Protein AF-A0A661GAA6-F1 (afdb_monomer)

Foldseek 3Di:
DPDDDDDDPVRVVVVVVDDPVRVVVVVVVVCVVPPPDDDDDDDDDDDDPVVVVVLQVVCVVVVHGSVVVVVVVVVCVVVVVDDPPPDDD

Structure (mmCIF, N/CA/C/O backbone):
data_AF-A0A661GAA6-F1
#
_entry.id   AF-A0A661GAA6-F1
#
loop_
_atom_site.group_PDB
_atom_site.id
_atom_site.type_symbol
_atom_site.label_atom_id
_atom_site.label_alt_id
_atom_site.label_comp_id
_atom_site.label_asym_id
_atom_site.label_entity_id
_atom_site.label_seq_id
_atom_site.pdbx_PDB_ins_code
_atom_site.Cartn_x
_atom_site.Cartn_y
_atom_site.Cartn_z
_atom_site.occupancy
_atom_site.B_iso_or_equiv
_atom_site.auth_seq_id
_atom_site.auth_comp_id
_atom_site.auth_asym_id
_atom_site.auth_atom_id
_atom_site.pdbx_PDB_model_num
ATOM 1 N N . MET A 1 1 ? -26.847 6.123 4.726 1.00 50.09 1 MET A N 1
ATOM 2 C CA . MET A 1 1 ? -27.064 5.368 5.981 1.00 50.09 1 MET A CA 1
ATOM 3 C C . MET A 1 1 ? -25.734 4.786 6.419 1.00 50.09 1 MET A C 1
ATOM 5 O O . MET A 1 1 ? -25.086 4.156 5.594 1.00 50.09 1 MET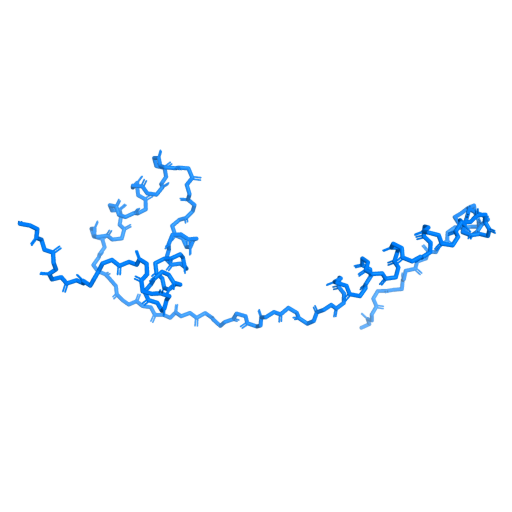 A O 1
ATOM 9 N N . LYS A 1 2 ? -25.294 5.032 7.659 1.00 53.09 2 LYS A N 1
ATOM 10 C CA . LYS A 1 2 ? -24.161 4.282 8.223 1.00 53.09 2 LYS A CA 1
ATOM 11 C C . LYS A 1 2 ? -24.648 2.846 8.473 1.00 53.09 2 LYS A C 1
ATOM 13 O O . LYS A 1 2 ? -25.771 2.711 8.960 1.00 53.09 2 LYS A O 1
ATOM 18 N N . PRO A 1 3 ? -23.887 1.804 8.106 1.00 73.81 3 PRO A N 1
ATOM 19 C CA . PRO A 1 3 ? -24.281 0.435 8.405 1.00 73.81 3 PRO A CA 1
ATOM 20 C C . PRO A 1 3 ? -24.445 0.288 9.920 1.00 73.81 3 PRO A C 1
ATOM 22 O O . PRO A 1 3 ? -23.565 0.682 10.686 1.00 73.81 3 PRO A O 1
ATOM 25 N N . VAL A 1 4 ? -25.604 -0.210 10.346 1.00 78.81 4 VAL A N 1
ATOM 26 C CA . VAL A 1 4 ? -25.864 -0.495 11.757 1.00 78.81 4 VAL A CA 1
ATOM 27 C C . VAL A 1 4 ? -25.172 -1.811 12.073 1.00 78.81 4 VAL A C 1
ATOM 29 O O . VAL A 1 4 ? -25.497 -2.840 11.486 1.00 78.81 4 VAL A O 1
ATOM 32 N N . GLN A 1 5 ? -24.189 -1.766 12.965 1.00 79.56 5 GLN A N 1
ATOM 33 C CA . GLN A 1 5 ? -23.525 -2.963 13.458 1.00 79.56 5 GLN A CA 1
ATOM 34 C C . GLN A 1 5 ? -24.410 -3.590 14.540 1.00 79.56 5 GLN A C 1
ATOM 36 O O . GLN A 1 5 ? -24.747 -2.934 15.524 1.00 79.56 5 GLN A O 1
ATOM 41 N N . THR A 1 6 ? -24.828 -4.838 14.338 1.00 84.75 6 THR A N 1
ATOM 42 C CA . THR A 1 6 ? -25.621 -5.598 15.311 1.00 84.75 6 THR A CA 1
ATOM 43 C C . THR A 1 6 ? -24.705 -6.511 16.113 1.00 84.75 6 THR A C 1
ATOM 45 O O . THR A 1 6 ? -23.896 -7.229 15.526 1.00 84.75 6 THR A O 1
ATOM 48 N N . PHE A 1 7 ? -24.859 -6.523 17.434 1.00 85.44 7 PHE A N 1
ATOM 49 C CA . PHE A 1 7 ? -24.116 -7.414 18.323 1.00 85.44 7 PHE A CA 1
ATOM 50 C C . PHE A 1 7 ? -25.068 -8.420 18.964 1.00 85.44 7 PHE A C 1
ATOM 52 O O . PHE A 1 7 ? -26.166 -8.062 19.389 1.00 85.44 7 PHE A O 1
ATOM 59 N N . THR A 1 8 ? -24.653 -9.682 19.014 1.00 90.38 8 THR A N 1
ATOM 60 C CA . THR A 1 8 ? -25.396 -10.762 19.672 1.00 90.38 8 THR A CA 1
ATOM 61 C C . THR A 1 8 ? -25.270 -10.663 21.190 1.00 90.38 8 THR A C 1
ATOM 63 O O . THR A 1 8 ? -24.251 -10.197 21.701 1.00 90.38 8 THR A O 1
ATOM 66 N N . THR A 1 9 ? -26.251 -11.181 21.926 1.00 88.81 9 THR A N 1
ATOM 67 C CA . THR A 1 9 ? -26.222 -11.228 23.398 1.00 88.81 9 THR A CA 1
ATOM 68 C C . THR A 1 9 ? -24.966 -11.921 23.933 1.00 88.81 9 THR A C 1
ATOM 70 O O . THR A 1 9 ? -24.324 -11.404 24.843 1.00 88.81 9 THR A O 1
ATOM 73 N N . ASP A 1 10 ? -24.545 -13.019 23.302 1.00 87.75 10 ASP A N 1
ATOM 74 C CA . ASP A 1 10 ? -23.348 -13.778 23.698 1.00 87.75 10 ASP A CA 1
ATOM 75 C C . ASP A 1 10 ? -22.058 -12.960 23.547 1.00 87.75 10 ASP A C 1
ATOM 77 O O . ASP A 1 10 ? -21.134 -13.058 24.353 1.00 87.75 10 ASP A O 1
ATOM 81 N N . TYR A 1 11 ? -22.018 -12.090 22.537 1.00 83.69 11 TYR A N 1
ATOM 82 C CA . TYR A 1 11 ? -20.893 -11.188 22.309 1.00 83.69 11 TYR A CA 1
ATOM 83 C C . TYR A 1 11 ? -20.836 -10.115 23.398 1.00 83.69 11 TYR A C 1
ATOM 85 O O . TYR A 1 11 ? -19.766 -9.822 23.925 1.00 83.69 11 TYR A O 1
ATOM 93 N N . LEU A 1 12 ? -21.990 -9.566 23.791 1.00 86.69 12 LEU A N 1
ATOM 94 C CA . LEU A 1 12 ? -22.059 -8.604 24.890 1.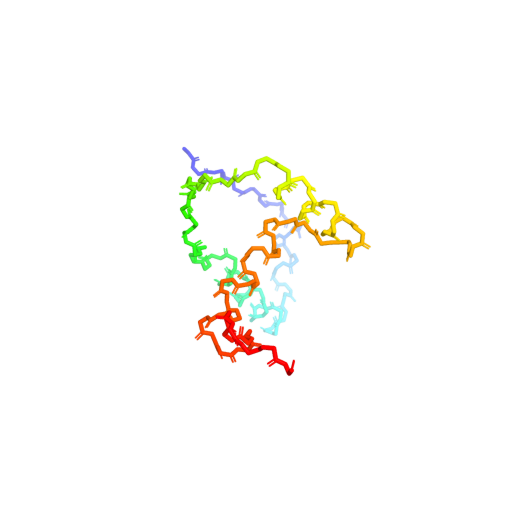00 86.69 12 LEU A CA 1
ATOM 95 C C . LEU A 1 12 ? -21.626 -9.249 26.214 1.00 86.69 12 LEU A C 1
ATOM 97 O O . LEU A 1 12 ? -20.810 -8.671 26.931 1.00 86.69 12 LEU A O 1
ATOM 101 N N . ALA A 1 13 ? -22.074 -10.476 26.498 1.00 88.31 13 ALA A N 1
ATOM 102 C CA . ALA A 1 13 ? -21.651 -11.232 27.678 1.00 88.31 13 ALA A CA 1
ATOM 103 C C . ALA A 1 13 ? -20.124 -11.417 27.735 1.00 88.31 13 ALA A C 1
ATOM 105 O O . ALA A 1 13 ? -19.519 -11.211 28.786 1.00 88.31 13 ALA A O 1
ATOM 106 N N . LEU A 1 14 ? -19.486 -11.711 26.596 1.00 83.19 14 LEU A N 1
ATOM 107 C CA . LEU A 1 14 ? -18.029 -11.794 26.497 1.00 83.19 14 LEU A CA 1
ATOM 108 C C . LEU A 1 14 ? -17.353 -10.455 26.834 1.00 83.19 14 LEU A C 1
ATOM 110 O O . LEU A 1 14 ? -16.392 -10.432 27.604 1.00 83.19 14 LEU A O 1
ATOM 114 N N . THR A 1 15 ? -17.874 -9.330 26.330 1.00 83.19 15 THR A N 1
ATOM 115 C CA . THR A 1 15 ? -17.291 -8.002 26.611 1.00 83.19 15 THR A CA 1
ATOM 116 C C . THR A 1 15 ? -17.342 -7.611 28.089 1.00 83.19 15 THR A C 1
ATOM 118 O O . THR A 1 15 ? -16.455 -6.898 28.551 1.00 83.19 15 THR A O 1
ATOM 121 N N . HIS A 1 16 ? -18.308 -8.125 28.859 1.00 83.94 16 HIS A N 1
ATOM 122 C CA . HIS A 1 16 ? -18.376 -7.901 30.307 1.00 83.94 16 HIS A CA 1
ATOM 123 C C . HIS A 1 16 ? -17.245 -8.585 31.088 1.00 83.94 16 HIS A C 1
ATOM 125 O O . HIS A 1 16 ? -16.981 -8.207 32.227 1.00 83.94 16 HIS A O 1
ATOM 131 N N . THR A 1 17 ? -16.574 -9.570 30.487 1.00 91.88 17 THR A N 1
ATOM 132 C CA . THR A 1 17 ? -15.456 -10.306 31.103 1.00 91.88 17 THR A CA 1
ATOM 133 C C . THR A 1 17 ? -14.079 -9.821 30.646 1.00 91.88 17 THR A C 1
ATOM 135 O O . THR A 1 17 ? -13.067 -10.389 31.053 1.00 91.88 17 THR A O 1
ATOM 138 N N . ALA A 1 18 ? -14.020 -8.782 29.805 1.00 88.06 18 ALA A N 1
ATOM 139 C CA . ALA A 1 18 ? -12.767 -8.285 29.250 1.00 88.06 18 ALA A CA 1
ATOM 140 C C . ALA A 1 18 ? -11.854 -7.695 30.336 1.00 88.06 18 ALA A C 1
ATOM 142 O O . ALA A 1 18 ? -12.289 -6.904 31.176 1.00 88.06 18 ALA A O 1
ATOM 143 N N . THR A 1 19 ? -10.566 -8.042 30.292 1.00 93.38 19 THR A N 1
ATOM 144 C CA . THR A 1 19 ? -9.572 -7.453 31.197 1.00 93.38 19 THR A CA 1
ATOM 145 C C . THR A 1 19 ? -9.246 -6.013 30.783 1.00 93.38 19 THR A C 1
ATOM 147 O O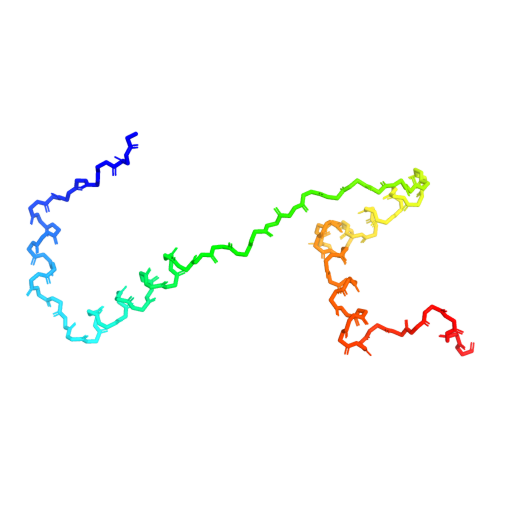 . THR A 1 19 ? -9.412 -5.651 29.611 1.00 93.38 19 THR A O 1
ATOM 150 N N . PRO A 1 20 ? -8.731 -5.174 31.699 1.00 93.06 20 PRO A N 1
ATOM 151 C CA . PRO A 1 20 ? -8.308 -3.815 31.363 1.00 93.06 20 PRO A CA 1
ATOM 152 C C . PRO A 1 20 ? -7.342 -3.745 30.168 1.00 93.06 20 PRO A C 1
ATOM 154 O O . PRO A 1 20 ? -7.471 -2.868 29.317 1.00 93.06 20 PRO A O 1
ATOM 157 N N . GLU A 1 21 ? -6.414 -4.694 30.042 1.00 94.25 21 GLU A N 1
ATOM 158 C CA . GLU A 1 21 ? -5.442 -4.759 28.944 1.00 94.25 21 GLU A CA 1
ATOM 159 C C . GLU A 1 21 ? -6.120 -5.028 27.598 1.00 94.25 21 GLU A C 1
ATOM 161 O O . GLU A 1 21 ? -5.750 -4.438 26.581 1.00 94.25 21 GLU A O 1
ATOM 166 N N . GLN A 1 22 ? -7.131 -5.900 27.586 1.00 90.69 22 GLN A N 1
ATOM 167 C CA . GLN A 1 22 ? -7.917 -6.206 26.391 1.00 90.69 22 GLN A CA 1
ATOM 168 C C . GLN A 1 22 ? -8.750 -4.998 25.958 1.00 90.69 22 GLN A C 1
ATOM 170 O O . GLN A 1 22 ? -8.815 -4.694 24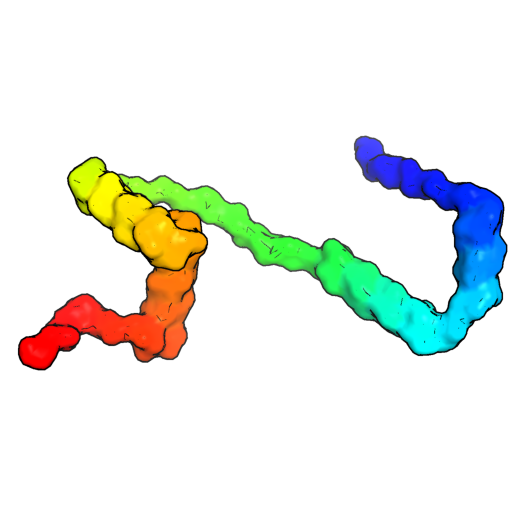.767 1.00 90.69 22 GLN A O 1
ATOM 175 N N . VAL A 1 23 ? -9.323 -4.268 26.921 1.00 91.69 23 VAL A N 1
ATOM 176 C CA . VAL A 1 23 ? -10.042 -3.014 26.658 1.00 91.69 23 VAL A CA 1
ATOM 177 C C . VAL A 1 23 ? -9.098 -1.967 26.065 1.00 91.69 23 VAL A C 1
ATOM 179 O O . VAL A 1 23 ? -9.423 -1.358 25.047 1.00 91.69 23 VAL A O 1
ATOM 182 N N . LEU A 1 24 ? -7.908 -1.783 26.641 1.00 94.00 24 LEU A N 1
ATOM 183 C CA . LEU A 1 24 ? -6.914 -0.835 26.127 1.00 94.00 24 LEU A CA 1
ATOM 184 C C . LEU A 1 24 ? -6.442 -1.197 24.715 1.00 94.00 24 LEU A C 1
ATOM 186 O O . LEU A 1 24 ? -6.357 -0.317 23.858 1.00 94.00 24 LEU A O 1
ATOM 190 N N . ARG A 1 25 ? -6.177 -2.484 24.451 1.00 93.12 25 ARG A N 1
ATOM 191 C CA . ARG A 1 25 ? -5.815 -2.966 23.111 1.00 93.12 25 ARG A CA 1
ATOM 192 C C . ARG A 1 25 ? -6.913 -2.647 22.102 1.00 93.12 25 ARG A C 1
ATOM 194 O O . ARG A 1 25 ? -6.623 -2.051 21.072 1.00 93.12 25 ARG A O 1
ATOM 201 N N . PHE A 1 26 ? -8.160 -2.981 22.431 1.00 91.12 26 PHE A N 1
ATOM 202 C CA . PHE A 1 26 ? -9.306 -2.699 21.573 1.00 91.12 26 PHE A CA 1
ATOM 203 C C . PHE A 1 26 ? -9.436 -1.205 21.260 1.00 91.12 26 PHE A C 1
ATOM 205 O O . PHE A 1 26 ? -9.647 -0.838 20.107 1.00 91.12 26 PHE A O 1
ATOM 212 N N . LEU A 1 27 ? -9.297 -0.337 22.266 1.00 93.00 27 LEU A N 1
ATOM 213 C CA . LEU A 1 27 ? -9.404 1.109 22.074 1.00 93.00 27 LEU A CA 1
ATOM 214 C C . LEU A 1 27 ? -8.301 1.653 21.161 1.00 93.00 27 LEU A C 1
ATOM 216 O O . LEU A 1 27 ? -8.591 2.493 20.310 1.00 93.00 27 LEU A O 1
ATOM 220 N N . GLU A 1 28 ? -7.065 1.173 21.300 1.00 93.88 28 GLU A N 1
ATOM 221 C CA . GLU A 1 28 ? -5.966 1.603 20.432 1.00 93.88 28 GLU A CA 1
ATOM 222 C C . GLU A 1 28 ? -6.147 1.096 18.998 1.00 93.88 28 GLU A C 1
ATOM 224 O O . GLU A 1 28 ? -6.035 1.874 18.049 1.00 93.88 28 GLU A O 1
ATOM 229 N N . ASP A 1 29 ? -6.519 -0.171 18.830 1.00 91.00 29 ASP A N 1
ATOM 230 C CA . ASP A 1 29 ? -6.784 -0.749 17.513 1.00 91.00 29 ASP A CA 1
ATOM 231 C C . ASP A 1 29 ? -7.958 -0.029 16.829 1.00 91.00 29 ASP A C 1
ATOM 233 O O . ASP A 1 29 ? -7.899 0.300 15.641 1.00 91.00 29 ASP A O 1
ATOM 237 N N . PHE A 1 30 ? -9.007 0.306 17.587 1.00 88.88 30 PHE A N 1
ATOM 238 C CA . PHE A 1 30 ? -10.141 1.081 17.092 1.00 88.88 30 PHE A CA 1
ATOM 239 C C . PHE A 1 30 ? -9.742 2.516 16.728 1.00 88.88 30 PHE A C 1
ATOM 241 O O . PHE A 1 30 ? -10.174 3.030 15.696 1.00 88.88 30 PHE A O 1
ATOM 248 N N . ARG A 1 31 ? -8.886 3.165 17.527 1.00 90.38 31 ARG A N 1
ATOM 249 C CA . ARG A 1 31 ? -8.351 4.500 17.225 1.00 90.38 31 ARG A CA 1
ATOM 250 C C . ARG A 1 31 ? -7.551 4.494 15.923 1.00 90.38 31 ARG A C 1
ATOM 252 O O . ARG A 1 31 ? -7.707 5.411 15.119 1.00 90.38 31 ARG A O 1
ATOM 259 N N . LEU A 1 32 ? -6.727 3.471 15.700 1.00 88.12 32 LEU A N 1
ATOM 260 C CA . LEU A 1 32 ? -5.966 3.288 14.462 1.00 88.12 32 LEU A CA 1
ATOM 261 C C . LEU A 1 32 ? -6.881 3.001 13.268 1.00 88.12 32 LEU A C 1
ATOM 263 O O . LEU A 1 32 ? -6.673 3.561 12.196 1.00 88.12 32 LEU A O 1
ATOM 267 N N . LEU A 1 33 ? -7.926 2.191 13.454 1.00 85.44 33 LEU A N 1
ATOM 268 C CA . LEU A 1 33 ? -8.916 1.903 12.415 1.00 85.44 33 LEU A CA 1
ATOM 269 C C . LEU A 1 33 ? -9.712 3.151 12.004 1.00 85.44 33 LEU A C 1
ATOM 271 O O . LEU A 1 33 ? -10.018 3.332 10.827 1.00 85.44 33 LEU A O 1
ATOM 275 N N . GLN A 1 34 ? -10.045 4.011 12.968 1.00 87.12 34 GLN A N 1
ATOM 276 C CA . GLN A 1 34 ? -10.728 5.287 12.736 1.00 87.12 34 GLN A CA 1
ATOM 277 C C . GLN A 1 34 ? -9.778 6.405 12.297 1.00 87.12 34 GLN A C 1
ATOM 279 O O . GLN A 1 34 ? -10.239 7.509 11.987 1.00 87.12 34 GLN A O 1
ATOM 284 N N . ALA A 1 35 ? -8.462 6.163 12.283 1.00 84.81 35 ALA A N 1
ATOM 285 C CA . ALA A 1 35 ? -7.510 7.167 11.851 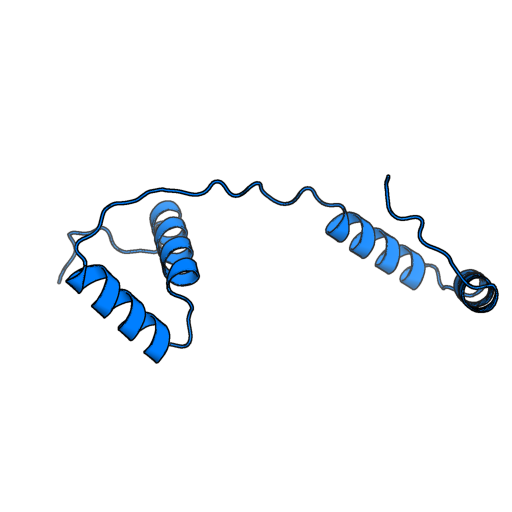1.00 84.81 35 ALA A CA 1
ATOM 286 C C . ALA A 1 35 ? -7.844 7.579 10.408 1.00 84.81 35 ALA A C 1
ATOM 288 O O . ALA A 1 35 ? -8.070 6.721 9.547 1.00 84.81 35 ALA A O 1
ATOM 289 N N . PRO A 1 36 ? -7.905 8.888 10.116 1.00 79.81 36 PRO A N 1
ATOM 290 C CA . PRO A 1 36 ? -8.229 9.349 8.781 1.00 79.81 3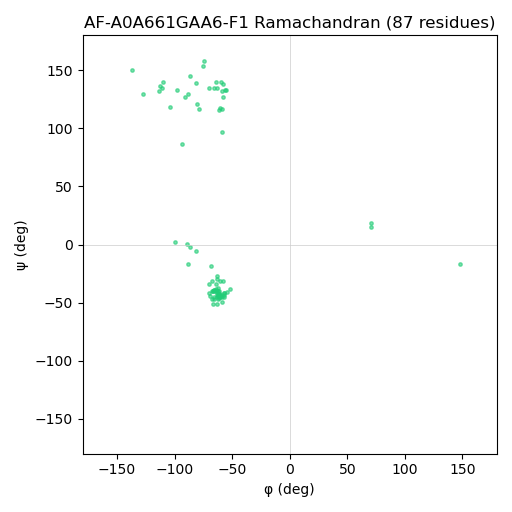6 PRO A CA 1
ATOM 291 C C . PRO A 1 36 ? -7.180 8.814 7.810 1.00 79.81 36 PRO A C 1
ATOM 293 O O . PRO A 1 36 ? -5.997 9.142 7.909 1.00 79.81 36 PRO A O 1
ATOM 296 N N . ALA A 1 37 ? -7.621 7.987 6.861 1.00 79.00 37 ALA A N 1
ATOM 297 C CA . ALA A 1 37 ? -6.752 7.514 5.800 1.00 79.00 37 ALA A CA 1
ATOM 298 C C . ALA A 1 37 ? -6.131 8.722 5.085 1.00 79.00 37 ALA A C 1
ATOM 300 O O . ALA A 1 37 ? -6.834 9.676 4.723 1.00 79.00 37 ALA A O 1
ATOM 301 N N . VAL A 1 38 ? -4.812 8.683 4.868 1.00 80.88 38 VAL A N 1
ATOM 302 C CA . VAL A 1 38 ? -4.130 9.707 4.071 1.00 80.88 38 VAL A CA 1
ATOM 303 C C . VAL A 1 38 ? -4.765 9.697 2.686 1.00 80.88 38 VAL A C 1
ATOM 305 O O . VAL A 1 38 ? -4.719 8.694 1.972 1.00 80.88 38 VAL A O 1
ATOM 308 N N . ARG A 1 39 ? -5.404 10.810 2.317 1.00 82.00 39 ARG A N 1
ATOM 309 C CA . ARG A 1 39 ? -6.116 10.917 1.043 1.00 82.00 39 ARG A CA 1
ATOM 310 C C . ARG A 1 39 ? -5.126 10.737 -0.103 1.00 82.00 39 ARG A C 1
ATOM 312 O O . ARG A 1 39 ? -4.253 11.575 -0.312 1.00 82.00 39 ARG A O 1
ATOM 319 N N . SER A 1 40 ? -5.292 9.676 -0.884 1.00 84.75 40 SER A N 1
ATOM 320 C CA . SER A 1 40 ? -4.600 9.529 -2.161 1.00 84.75 40 SER A CA 1
ATOM 321 C C . SER A 1 40 ? -5.329 10.319 -3.244 1.00 84.75 40 SER A C 1
ATOM 323 O O . SER A 1 40 ? -6.557 10.269 -3.326 1.00 84.75 40 SER A O 1
ATOM 325 N N . ARG A 1 41 ? -4.583 11.000 -4.116 1.00 88.12 41 ARG A N 1
ATOM 326 C CA . ARG A 1 41 ? -5.117 11.598 -5.346 1.00 88.12 41 ARG A CA 1
ATOM 327 C C . ARG A 1 41 ? -4.566 10.831 -6.550 1.00 88.12 41 ARG A C 1
ATOM 329 O O . ARG A 1 41 ? -3.367 10.548 -6.557 1.00 88.12 41 ARG A O 1
ATOM 336 N N . PRO A 1 42 ? -5.394 10.484 -7.550 1.00 89.62 42 PRO A N 1
ATOM 337 C CA . PRO A 1 42 ? -4.884 9.906 -8.783 1.00 89.62 42 PRO A CA 1
ATOM 338 C C . PRO A 1 42 ? -3.996 10.931 -9.490 1.00 89.62 42 PRO A C 1
ATOM 340 O O . PRO A 1 42 ? -4.310 12.122 -9.522 1.00 89.62 42 PRO A O 1
ATOM 343 N N . ILE A 1 43 ? -2.893 10.454 -10.057 1.00 88.50 43 ILE A N 1
ATOM 344 C CA . ILE A 1 43 ? -2.027 11.251 -10.922 1.00 88.50 43 ILE A CA 1
ATOM 345 C C . ILE A 1 43 ? -2.157 10.734 -12.349 1.00 88.50 43 ILE A C 1
ATOM 347 O O . ILE A 1 43 ? -2.224 9.526 -12.577 1.00 88.50 43 ILE A O 1
ATOM 351 N N . SER A 1 44 ? -2.190 11.654 -13.307 1.00 91.75 44 SER A N 1
ATOM 352 C CA . SER A 1 44 ? -2.077 11.330 -14.724 1.00 91.75 44 SER A CA 1
ATOM 353 C C . SER A 1 44 ? -0.669 11.692 -15.175 1.00 91.75 44 SER A C 1
ATOM 355 O O . SER A 1 44 ? -0.283 12.856 -15.109 1.00 91.75 44 SER A O 1
ATOM 357 N N . LEU A 1 45 ? 0.094 10.699 -15.623 1.00 91.12 45 LEU A N 1
ATOM 358 C CA . LEU A 1 45 ? 1.461 10.859 -16.108 1.00 91.12 45 LEU A CA 1
ATOM 359 C C . LEU A 1 45 ? 1.565 10.222 -17.493 1.00 91.12 45 L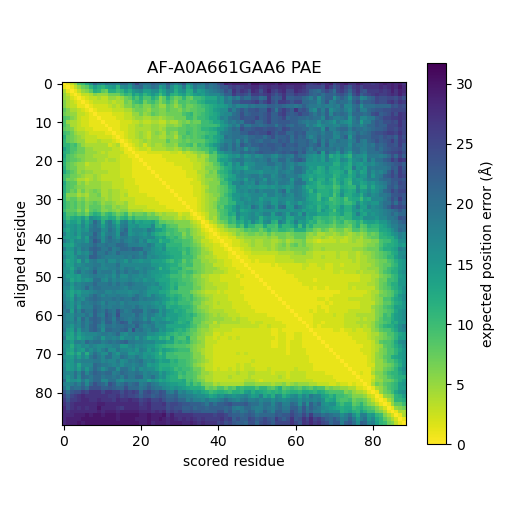EU A C 1
ATOM 361 O O . LEU A 1 45 ? 1.174 9.069 -17.672 1.00 91.12 45 LEU A O 1
ATOM 365 N N . ARG A 1 46 ? 2.106 10.959 -18.468 1.00 94.75 46 ARG A N 1
ATOM 366 C CA . ARG A 1 46 ? 2.456 10.392 -19.775 1.00 94.75 46 ARG A CA 1
ATOM 367 C C . ARG A 1 46 ? 3.877 9.851 -19.717 1.00 94.75 46 ARG A C 1
ATOM 369 O O . ARG A 1 46 ? 4.790 10.566 -19.318 1.00 94.75 46 ARG A O 1
ATOM 376 N N . VAL A 1 47 ? 4.049 8.609 -20.144 1.00 94.44 47 VAL A N 1
ATOM 377 C CA . VAL A 1 47 ? 5.345 7.933 -20.256 1.00 94.44 47 VAL A CA 1
ATOM 378 C C . VAL A 1 47 ? 5.394 7.163 -21.575 1.00 94.44 47 VAL A C 1
ATOM 380 O O . VAL A 1 47 ? 4.341 6.720 -22.038 1.00 94.44 47 VAL A O 1
ATOM 383 N N . PRO A 1 48 ? 6.578 6.979 -22.182 1.00 97.81 48 PRO A N 1
ATOM 384 C CA . PRO A 1 48 ? 6.721 6.105 -23.340 1.00 97.81 48 PRO A CA 1
ATOM 385 C C . PRO A 1 48 ? 6.227 4.686 -23.029 1.00 97.81 48 PRO A C 1
ATOM 387 O O . PRO A 1 48 ? 6.591 4.107 -22.003 1.00 97.81 48 PRO A O 1
ATOM 390 N N . GLU A 1 49 ? 5.426 4.106 -23.920 1.00 97.50 49 GLU A N 1
ATOM 391 C CA . GLU A 1 49 ? 4.878 2.754 -23.738 1.00 97.50 49 GLU A CA 1
ATOM 392 C C . GLU A 1 49 ? 5.956 1.678 -23.534 1.00 97.50 49 GLU A C 1
ATOM 394 O O . GLU A 1 49 ? 5.806 0.884 -22.599 1.00 97.50 49 GLU A O 1
ATOM 399 N N . PRO A 1 50 ? 7.077 1.668 -24.294 1.00 97.75 50 PRO A N 1
ATOM 400 C CA . PRO A 1 50 ? 8.124 0.668 -24.094 1.00 97.75 50 PRO A CA 1
ATOM 401 C C . PRO A 1 50 ? 8.750 0.758 -22.700 1.00 97.75 50 PRO A C 1
ATOM 403 O O . PRO A 1 50 ? 9.029 -0.261 -22.070 1.00 97.75 50 PRO A O 1
ATOM 406 N N . LEU A 1 51 ? 8.913 1.983 -22.187 1.00 96.94 51 LEU A N 1
ATOM 407 C CA . LEU A 1 51 ? 9.454 2.225 -20.854 1.00 96.94 51 LEU A CA 1
ATOM 408 C C . LEU A 1 51 ? 8.511 1.682 -19.778 1.00 96.94 51 LEU A C 1
ATOM 410 O O . LEU A 1 51 ? 8.949 0.980 -18.870 1.00 96.94 51 LEU A O 1
ATOM 414 N N . LEU A 1 52 ? 7.212 1.975 -19.888 1.00 96.62 52 LEU A N 1
ATOM 415 C CA . LEU A 1 52 ? 6.223 1.486 -18.930 1.00 96.62 52 LEU A CA 1
ATOM 416 C C . LEU A 1 52 ? 6.115 -0.043 -18.954 1.00 96.62 52 LEU A C 1
ATOM 418 O O . LEU A 1 52 ? 5.989 -0.659 -17.895 1.00 96.62 52 LEU A O 1
ATOM 422 N N . ALA A 1 53 ? 6.174 -0.654 -20.139 1.00 97.69 53 ALA A N 1
ATOM 423 C CA . ALA A 1 53 ? 6.146 -2.104 -20.297 1.00 97.69 53 ALA A CA 1
ATOM 424 C C . ALA A 1 53 ? 7.366 -2.764 -19.635 1.00 97.69 53 ALA A C 1
ATOM 426 O O . ALA A 1 53 ? 7.199 -3.640 -18.783 1.00 97.69 53 ALA A O 1
ATOM 427 N N . ALA A 1 54 ? 8.575 -2.283 -19.944 1.00 98.00 54 ALA A N 1
ATOM 428 C CA . ALA A 1 54 ? 9.812 -2.789 -19.354 1.00 98.00 54 ALA A CA 1
ATOM 429 C C . ALA A 1 54 ? 9.835 -2.609 -17.827 1.0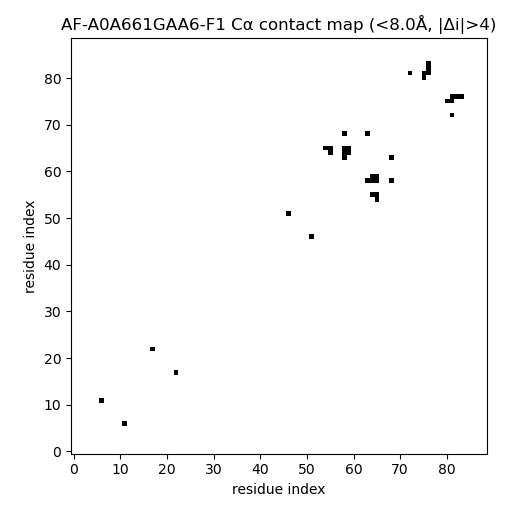0 98.00 54 ALA A C 1
ATOM 431 O O . ALA A 1 54 ? 10.178 -3.534 -17.089 1.00 98.00 54 ALA A O 1
ATOM 432 N N . PHE A 1 55 ? 9.397 -1.446 -17.334 1.00 97.12 55 PHE A N 1
ATOM 433 C CA . PHE A 1 55 ? 9.312 -1.167 -15.902 1.00 97.12 55 PHE A CA 1
ATOM 434 C C . PHE A 1 55 ? 8.355 -2.128 -15.185 1.00 97.12 55 PHE A C 1
ATOM 436 O O . PHE A 1 55 ? 8.710 -2.700 -14.153 1.00 97.12 55 PHE A O 1
ATOM 443 N N . LYS A 1 56 ? 7.159 -2.361 -15.744 1.00 97.25 56 LYS A N 1
ATOM 444 C CA . LYS A 1 56 ? 6.189 -3.324 -15.195 1.00 97.25 56 LYS A CA 1
ATOM 445 C C . LYS A 1 56 ? 6.749 -4.741 -15.163 1.00 97.25 56 LYS A C 1
ATOM 447 O O . LYS A 1 56 ? 6.586 -5.422 -14.154 1.00 97.25 56 LYS A O 1
ATOM 452 N N . GLN A 1 57 ? 7.418 -5.167 -16.233 1.00 97.94 57 GLN A N 1
ATOM 453 C CA . GLN A 1 57 ? 8.031 -6.490 -16.305 1.00 97.94 57 GLN A CA 1
ATOM 454 C C . GLN A 1 57 ? 9.119 -6.656 -15.241 1.00 97.94 57 GLN A C 1
ATOM 456 O O . GLN A 1 57 ? 9.137 -7.663 -14.537 1.00 97.94 57 GLN A O 1
ATOM 461 N N . ARG A 1 58 ? 9.979 -5.648 -15.061 1.00 97.38 58 ARG A N 1
ATOM 462 C CA . ARG A 1 58 ? 11.008 -5.666 -14.018 1.00 97.38 58 ARG A CA 1
ATOM 463 C C . ARG A 1 58 ? 10.403 -5.769 -12.618 1.00 97.38 58 ARG A C 1
ATOM 465 O O . ARG A 1 58 ? 10.846 -6.595 -11.829 1.00 97.38 58 ARG A O 1
ATOM 472 N N . CYS A 1 59 ? 9.364 -4.986 -12.338 1.00 97.56 59 CYS A N 1
ATOM 473 C CA . CYS A 1 59 ? 8.662 -5.031 -11.056 1.00 97.56 59 CYS A CA 1
ATOM 474 C C . CYS A 1 59 ? 8.026 -6.411 -10.800 1.00 97.56 59 CYS A C 1
ATOM 476 O O . CYS A 1 59 ? 8.121 -6.934 -9.693 1.00 97.56 59 CYS A O 1
ATOM 478 N N . ALA A 1 60 ? 7.443 -7.033 -11.831 1.00 97.00 60 ALA A N 1
ATOM 479 C CA . ALA A 1 60 ? 6.868 -8.373 -11.730 1.00 97.00 60 ALA A CA 1
ATOM 480 C C . ALA A 1 60 ? 7.921 -9.445 -11.401 1.00 97.00 60 ALA A C 1
ATOM 482 O O . ALA A 1 60 ? 7.658 -10.304 -10.563 1.00 97.00 60 ALA A O 1
ATOM 483 N N . LEU A 1 61 ? 9.118 -9.369 -11.997 1.00 97.44 61 LEU A N 1
ATOM 484 C CA . LEU A 1 61 ? 10.233 -10.271 -11.671 1.00 97.44 61 LEU A CA 1
ATOM 485 C C . LEU A 1 61 ? 10.706 -10.127 -10.217 1.00 97.44 61 LEU A C 1
ATOM 487 O O . LEU A 1 61 ? 11.179 -11.090 -9.625 1.00 97.44 61 LEU A O 1
ATOM 491 N N . GLU A 1 62 ? 10.560 -8.936 -9.640 1.00 95.56 62 GLU A N 1
ATOM 492 C CA . GLU A 1 62 ? 10.903 -8.637 -8.245 1.00 95.56 62 GLU A CA 1
ATOM 493 C C . GLU A 1 62 ? 9.731 -8.888 -7.275 1.00 95.56 62 GLU A C 1
ATOM 495 O O . GLU A 1 62 ? 9.870 -8.672 -6.075 1.00 95.56 62 GLU A O 1
ATOM 500 N N . GLY A 1 63 ? 8.572 -9.336 -7.775 1.00 95.56 63 GLY A N 1
ATOM 501 C CA . GLY A 1 63 ? 7.381 -9.605 -6.963 1.00 95.56 63 GLY A CA 1
ATOM 502 C C . GLY A 1 63 ? 6.695 -8.352 -6.405 1.00 95.56 63 GLY A C 1
ATOM 503 O O . GLY A 1 63 ? 5.911 -8.449 -5.463 1.00 95.56 63 GLY A O 1
ATOM 504 N N . ILE A 1 64 ? 6.969 -7.171 -6.967 1.00 94.94 64 ILE A N 1
ATOM 505 C CA . ILE A 1 64 ? 6.462 -5.887 -6.468 1.00 94.94 64 ILE A CA 1
ATOM 506 C C . ILE A 1 64 ? 5.490 -5.289 -7.496 1.00 94.94 64 ILE A C 1
ATOM 508 O O . ILE A 1 64 ? 5.818 -5.198 -8.677 1.00 94.94 64 ILE A O 1
ATOM 512 N N . PRO A 1 65 ? 4.290 -4.821 -7.105 1.00 95.69 65 PRO A N 1
ATOM 513 C CA . PRO A 1 65 ? 3.421 -4.088 -8.022 1.00 95.69 65 PRO A CA 1
ATOM 514 C C . PRO A 1 65 ? 4.078 -2.782 -8.479 1.00 95.69 65 PRO A C 1
ATOM 516 O O . PRO A 1 65 ? 4.575 -2.006 -7.662 1.00 95.69 65 PRO A O 1
ATOM 519 N N . TYR A 1 66 ? 4.032 -2.472 -9.774 1.00 95.06 66 TYR A N 1
ATOM 520 C CA . TYR A 1 66 ? 4.737 -1.301 -10.313 1.00 95.06 66 TYR A CA 1
ATOM 521 C C . TYR A 1 66 ? 4.304 0.029 -9.660 1.00 95.06 66 TYR A C 1
ATOM 523 O O . TYR A 1 66 ? 5.117 0.936 -9.501 1.00 95.06 66 TYR A O 1
ATOM 531 N N . GLN A 1 67 ? 3.042 0.157 -9.222 1.00 94.06 67 GLN A N 1
ATOM 532 C CA . GLN A 1 67 ? 2.569 1.342 -8.497 1.00 94.06 67 GLN A CA 1
ATOM 533 C C . GLN A 1 67 ? 3.209 1.474 -7.110 1.00 94.06 67 GLN A C 1
ATOM 535 O O . GLN A 1 67 ? 3.374 2.591 -6.627 1.00 94.06 67 GLN A O 1
ATOM 540 N N . VAL A 1 68 ? 3.545 0.358 -6.456 1.00 94.94 68 VAL A N 1
ATOM 541 C CA . VAL A 1 68 ? 4.286 0.360 -5.186 1.00 94.94 68 VAL A CA 1
ATOM 542 C C . VAL A 1 68 ? 5.701 0.855 -5.443 1.00 94.94 68 VAL A C 1
ATOM 544 O O . VAL A 1 68 ? 6.123 1.805 -4.790 1.00 94.94 68 VAL A O 1
ATOM 547 N N . ARG A 1 69 ? 6.365 0.329 -6.480 1.00 95.38 69 ARG A N 1
ATOM 548 C CA . ARG A 1 69 ? 7.702 0.786 -6.873 1.00 95.38 69 ARG A CA 1
ATOM 549 C C . ARG A 1 69 ? 7.740 2.285 -7.185 1.00 95.38 69 ARG A C 1
ATOM 551 O O . ARG A 1 69 ? 8.650 2.971 -6.741 1.00 95.38 69 ARG A O 1
ATOM 558 N N . ILE A 1 70 ? 6.736 2.828 -7.882 1.00 94.12 70 ILE A N 1
ATOM 559 C CA . ILE A 1 70 ? 6.634 4.281 -8.125 1.00 94.12 70 ILE A CA 1
ATOM 560 C C . ILE A 1 70 ? 6.577 5.063 -6.804 1.00 94.12 70 ILE A C 1
ATOM 562 O O . ILE A 1 70 ? 7.286 6.053 -6.652 1.00 94.12 70 ILE A O 1
ATOM 566 N N . LYS A 1 71 ? 5.771 4.622 -5.831 1.00 93.44 71 LYS A N 1
ATOM 567 C CA . LYS A 1 71 ? 5.667 5.293 -4.522 1.00 93.44 71 LYS A CA 1
ATOM 568 C C . LYS A 1 71 ? 6.972 5.216 -3.732 1.00 93.44 71 LYS A C 1
ATOM 570 O O . LYS A 1 71 ? 7.333 6.187 -3.076 1.00 93.44 71 LYS A O 1
ATOM 575 N N . GLU A 1 72 ? 7.666 4.083 -3.792 1.00 93.94 72 GLU A N 1
ATOM 576 C CA . GLU A 1 72 ? 8.982 3.911 -3.171 1.00 93.94 72 GLU A CA 1
ATOM 577 C C . GLU A 1 72 ? 10.014 4.849 -3.785 1.00 93.94 72 GLU A C 1
ATOM 579 O O . GLU A 1 72 ? 10.722 5.517 -3.044 1.00 93.94 72 GLU A O 1
ATOM 584 N N . LEU A 1 73 ? 10.048 4.962 -5.117 1.00 92.88 73 LEU A N 1
ATOM 585 C CA . LEU A 1 73 ? 10.930 5.899 -5.812 1.00 92.88 73 LEU A CA 1
ATOM 586 C C . LEU A 1 73 ? 10.624 7.348 -5.420 1.00 92.88 73 LEU A C 1
ATOM 588 O O . LEU A 1 73 ? 11.538 8.109 -5.124 1.00 92.88 73 LEU A O 1
ATOM 592 N N . MET A 1 74 ? 9.343 7.729 -5.354 1.00 92.69 74 MET A N 1
ATOM 593 C CA . MET A 1 74 ? 8.942 9.066 -4.898 1.00 92.69 74 MET A CA 1
ATOM 594 C C . MET A 1 74 ? 9.407 9.344 -3.465 1.00 92.69 74 MET A C 1
ATOM 596 O O . MET A 1 74 ? 9.912 10.427 -3.182 1.00 92.69 74 MET A O 1
ATOM 600 N N . ARG A 1 75 ? 9.238 8.373 -2.561 1.00 93.56 75 ARG A N 1
ATOM 601 C CA . ARG A 1 75 ? 9.659 8.495 -1.164 1.00 93.56 75 ARG A CA 1
ATOM 602 C C . ARG A 1 75 ? 11.179 8.575 -1.051 1.00 93.56 75 ARG A C 1
ATOM 604 O O . ARG A 1 75 ? 11.690 9.518 -0.463 1.00 93.56 75 ARG A O 1
ATOM 611 N N . GLY A 1 76 ? 11.887 7.634 -1.669 1.00 93.31 76 GLY A N 1
ATOM 612 C CA . GLY A 1 76 ? 13.344 7.571 -1.651 1.00 93.31 76 GLY A CA 1
ATOM 613 C C . GLY A 1 76 ? 13.992 8.809 -2.267 1.00 93.31 76 GLY A C 1
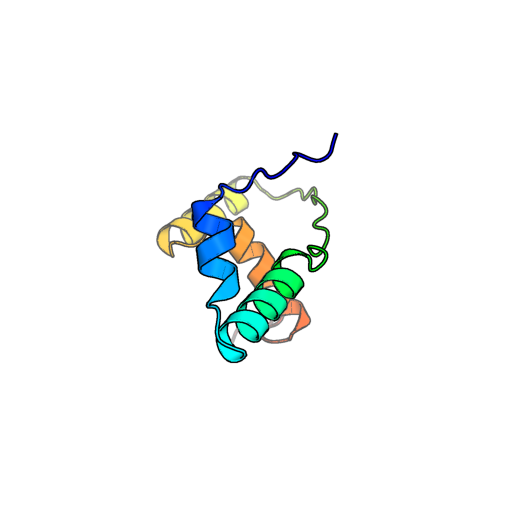ATOM 614 O O . GLY A 1 76 ? 15.056 9.218 -1.809 1.00 93.31 76 GLY A O 1
ATOM 615 N N . TRP A 1 77 ? 13.342 9.436 -3.251 1.00 92.44 77 TRP A N 1
ATOM 616 C CA . TRP A 1 77 ? 13.765 10.724 -3.794 1.00 92.44 77 TRP A CA 1
ATOM 617 C C . TRP A 1 77 ? 13.647 11.862 -2.771 1.00 92.44 77 TRP A C 1
ATOM 619 O O . TRP A 1 77 ? 14.576 12.649 -2.624 1.00 92.44 77 TRP A O 1
ATOM 629 N N . LEU A 1 78 ? 12.532 11.944 -2.037 1.00 92.19 78 LEU A N 1
ATOM 630 C CA . LEU A 1 78 ? 12.315 12.972 -1.007 1.00 92.19 78 LEU A CA 1
ATOM 631 C C . LEU A 1 78 ? 13.200 12.771 0.232 1.00 92.19 78 LEU A C 1
ATOM 633 O O . LEU A 1 78 ? 13.620 13.743 0.851 1.00 92.19 78 LEU A O 1
ATOM 637 N N . GLU A 1 79 ? 13.478 11.519 0.585 1.00 92.69 79 GLU A N 1
ATOM 638 C CA . GLU A 1 79 ? 14.295 11.131 1.742 1.00 92.69 79 GLU A CA 1
ATOM 639 C C . GLU A 1 79 ? 15.803 11.092 1.425 1.00 92.69 79 GLU A C 1
ATOM 641 O O . GLU A 1 79 ? 16.609 10.796 2.303 1.00 92.69 79 GLU A O 1
ATOM 646 N N . GLY A 1 80 ? 16.208 11.361 0.176 1.00 86.38 80 GLY A N 1
ATOM 647 C CA . GLY A 1 80 ? 17.616 11.367 -0.246 1.00 86.38 80 GLY A CA 1
ATOM 648 C C . GLY A 1 80 ? 18.282 9.985 -0.294 1.00 86.38 80 GLY A C 1
ATOM 649 O O . GLY A 1 80 ? 19.503 9.891 -0.363 1.00 86.38 80 GLY A O 1
ATOM 650 N N . THR A 1 81 ? 17.497 8.905 -0.258 1.00 76.25 81 THR A N 1
ATOM 651 C CA . THR A 1 81 ? 17.991 7.513 -0.304 1.00 76.25 81 THR A CA 1
ATOM 652 C C . THR A 1 81 ? 18.125 6.994 -1.742 1.00 76.25 81 THR A C 1
ATOM 654 O O . THR A 1 81 ? 18.804 6.003 -1.998 1.00 76.25 81 THR A O 1
ATOM 657 N N . THR A 1 82 ? 17.490 7.660 -2.712 1.00 66.94 82 THR A N 1
ATOM 658 C CA . THR A 1 82 ? 17.700 7.391 -4.143 1.00 66.94 82 THR A CA 1
ATOM 659 C C . THR A 1 82 ? 18.827 8.285 -4.667 1.00 66.94 82 THR A C 1
ATOM 661 O O . THR A 1 82 ? 18.742 9.500 -4.480 1.00 66.94 82 THR A O 1
ATOM 664 N N . PRO A 1 83 ? 19.868 7.738 -5.324 1.00 56.00 83 PRO A N 1
ATOM 665 C CA . PRO A 1 83 ? 20.925 8.560 -5.904 1.00 56.00 83 PRO A CA 1
ATOM 666 C C . PRO A 1 83 ? 20.338 9.528 -6.947 1.00 56.00 83 PRO A C 1
ATOM 668 O O . PRO A 1 83 ? 19.443 9.134 -7.706 1.00 56.00 83 PRO A O 1
ATOM 671 N N . PRO A 1 84 ? 20.802 10.793 -6.997 1.00 56.69 84 PRO A N 1
ATOM 672 C CA . PRO A 1 84 ? 20.331 11.753 -7.981 1.00 56.69 84 PRO A CA 1
ATOM 673 C C . PRO A 1 84 ? 20.583 11.216 -9.391 1.00 56.69 84 PRO A C 1
ATOM 675 O O . PRO A 1 84 ? 21.639 10.646 -9.673 1.00 56.69 84 PRO A O 1
ATOM 678 N N . ALA A 1 85 ? 19.608 11.401 -10.285 1.00 54.06 85 ALA A N 1
ATOM 679 C CA . ALA A 1 85 ? 19.756 11.074 -11.697 1.00 54.06 85 ALA A CA 1
ATOM 680 C C . ALA A 1 85 ? 20.939 11.878 -12.272 1.00 54.06 85 ALA A C 1
ATOM 682 O O . ALA A 1 85 ? 20.796 13.060 -12.575 1.00 54.06 85 ALA A O 1
ATOM 683 N N . GLY A 1 86 ? 22.120 11.258 -12.342 1.00 54.06 86 GLY A N 1
ATOM 684 C CA . GLY A 1 86 ? 23.359 11.919 -12.761 1.00 54.06 86 GLY A CA 1
ATOM 685 C C . GLY A 1 86 ? 24.645 11.402 -12.111 1.00 54.06 86 GLY A C 1
ATOM 686 O O . GLY A 1 86 ? 25.715 11.643 -12.655 1.00 54.06 86 GLY A O 1
ATOM 687 N N . SER A 1 87 ? 24.582 10.665 -11.001 1.00 47.97 87 SER A N 1
ATOM 688 C CA . SER A 1 87 ? 25.762 9.996 -10.437 1.00 47.97 87 SER A CA 1
ATOM 689 C C . SER A 1 87 ? 25.860 8.558 -10.952 1.00 47.97 87 SER A C 1
ATOM 691 O O . SER A 1 87 ? 25.356 7.635 -10.315 1.00 47.97 87 SER A O 1
ATOM 693 N N . ASN A 1 88 ? 26.486 8.380 -12.116 1.00 40.97 88 ASN A N 1
ATOM 694 C CA . ASN A 1 88 ? 27.180 7.130 -12.435 1.00 40.97 88 ASN A CA 1
ATOM 695 C C . ASN A 1 88 ? 28.615 7.219 -11.878 1.00 40.97 88 ASN A C 1
ATOM 697 O O . ASN A 1 88 ? 29.174 8.320 -11.894 1.00 40.97 88 ASN A O 1
ATOM 701 N N . PRO A 1 89 ? 29.213 6.115 -11.398 1.00 48.78 89 PRO A N 1
ATOM 702 C CA . PRO A 1 89 ? 30.667 5.998 -11.354 1.00 48.78 89 PRO A CA 1
ATOM 703 C C . PRO A 1 89 ? 31.271 5.969 -12.767 1.00 48.78 89 PRO A C 1
ATOM 705 O O . PRO A 1 89 ? 30.569 5.532 -13.712 1.00 48.78 89 PRO A O 1
#

Radius of gyration: 22.94 Å; Cα contacts (8 Å, |Δi|>4): 19; chains: 1; bounding box: 58×27×56 Å

pLDDT: mean 86.46, std 13.29, range [40.97, 98.0]

Solvent-accessible surface area (backbone atoms only — not comparable to full-atom values): 5798 Å² total; per-residue (Å²): 132,81,84,82,84,83,80,54,71,72,57,54,57,53,60,76,69,57,49,73,66,56,51,52,50,50,52,50,55,49,51,59,69,67,46,80,72,81,82,83,75,92,80,90,79,92,73,61,65,70,58,55,51,53,50,42,52,53,24,54,77,70,75,40,60,51,71,56,54,51,51,49,52,56,49,28,53,76,72,65,73,42,80,63,97,82,78,71,136

Sequence (89 aa):
MKPVQTFTTDYLALTHTATPEQVLRFLEDFRLLQAPAVRSRPISLRVPEPLLAAFKQRCALEGIPYQVRIKELMRGWLEGTTPPAGSNP

Secondary structure (DSSP, 8-state):
-PPPPP--HHHHHHHTT--HHHHHHHHHHHHHHTSPPP----------HHHHHHHHHHHHHTT--HHHHHHHHHHHHHTT-SPPTT---

Mean predicted aligned error: 11.66 Å